Protein AF-A0A7V0QJ13-F1 (afdb_monomer_lite)

Sequence (81 aa):
MGIKNDELREKWLAIPYETRLIAAQFIFRELCEHAKRSGTFRYLIYERLGFYLDAYSPLYIAGGLDISNEFKLKKQRSHRG

Structure (mmCIF, N/CA/C/O backbone):
data_AF-A0A7V0QJ13-F1
#
_entry.id   AF-A0A7V0QJ13-F1
#
loop_
_atom_site.group_PDB
_atom_site.id
_atom_site.type_symbol
_atom_site.label_atom_id
_atom_site.label_alt_id
_atom_site.label_comp_id
_atom_site.label_asym_id
_atom_site.label_entity_id
_atom_site.label_seq_id
_atom_site.pdbx_PDB_ins_code
_atom_site.Cartn_x
_atom_site.Cartn_y
_atom_site.Cartn_z
_atom_site.occupancy
_atom_site.B_iso_or_equiv
_atom_site.auth_seq_id
_atom_site.auth_comp_id
_atom_site.auth_asym_id
_atom_site.auth_atom_id
_atom_site.pdbx_PDB_model_num
ATOM 1 N N . MET A 1 1 ? 20.404 -1.692 5.065 1.00 49.06 1 MET A N 1
ATOM 2 C CA . MET A 1 1 ? 20.413 -1.454 3.606 1.00 49.06 1 MET A CA 1
ATOM 3 C C . MET A 1 1 ? 19.028 -0.941 3.242 1.00 49.06 1 MET A C 1
ATOM 5 O O . MET A 1 1 ? 18.090 -1.723 3.270 1.00 49.06 1 MET A O 1
ATOM 9 N N . GLY A 1 2 ? 18.864 0.372 3.073 1.00 58.00 2 GLY A N 1
ATOM 10 C CA . GLY A 1 2 ? 17.595 0.949 2.616 1.00 58.00 2 GLY A CA 1
ATOM 11 C C . GLY A 1 2 ? 17.533 0.867 1.096 1.00 58.00 2 GLY A C 1
ATOM 12 O O . GLY A 1 2 ? 18.540 1.141 0.442 1.00 58.00 2 GLY A O 1
ATOM 13 N N . ILE A 1 3 ? 16.391 0.463 0.542 1.00 61.34 3 ILE A N 1
ATOM 14 C CA . ILE A 1 3 ? 16.150 0.562 -0.901 1.00 61.34 3 ILE A CA 1
ATOM 15 C C . ILE A 1 3 ? 16.255 2.049 -1.248 1.00 61.34 3 ILE A C 1
ATOM 17 O O . ILE A 1 3 ? 15.563 2.872 -0.649 1.00 61.34 3 ILE A O 1
ATOM 21 N N . LYS A 1 4 ? 17.159 2.418 -2.160 1.00 66.94 4 LYS A N 1
ATOM 22 C CA . LYS A 1 4 ? 17.246 3.805 -2.633 1.00 66.94 4 LYS A CA 1
ATOM 23 C C . LYS A 1 4 ? 15.941 4.118 -3.369 1.00 66.94 4 LYS A C 1
ATOM 25 O O . LYS A 1 4 ? 15.484 3.283 -4.145 1.00 66.94 4 LYS A O 1
ATOM 30 N N . ASN A 1 5 ? 15.348 5.292 -3.134 1.00 67.31 5 ASN A N 1
ATOM 31 C CA . ASN A 1 5 ? 14.067 5.699 -3.739 1.00 67.31 5 ASN A CA 1
ATOM 32 C C . ASN A 1 5 ? 14.001 5.450 -5.259 1.00 67.31 5 ASN A C 1
ATOM 34 O O . ASN A 1 5 ? 12.940 5.112 -5.784 1.00 67.31 5 ASN A O 1
ATOM 38 N N . ASP A 1 6 ? 15.142 5.545 -5.940 1.00 79.31 6 ASP A N 1
ATOM 39 C CA . ASP A 1 6 ? 15.267 5.302 -7.375 1.00 79.31 6 ASP A CA 1
ATOM 40 C C . ASP A 1 6 ? 15.020 3.830 -7.758 1.00 79.31 6 ASP A C 1
ATOM 42 O O . ASP A 1 6 ? 14.257 3.570 -8.684 1.00 79.31 6 ASP A O 1
ATOM 46 N N . GLU A 1 7 ? 15.536 2.858 -6.994 1.00 88.56 7 GLU A N 1
ATOM 47 C CA . GLU A 1 7 ? 15.348 1.422 -7.273 1.00 88.56 7 GLU A CA 1
ATOM 48 C C . GLU A 1 7 ? 13.881 0.997 -7.086 1.00 88.56 7 GLU A C 1
ATOM 50 O O . GLU A 1 7 ? 13.333 0.233 -7.883 1.00 88.56 7 GLU A O 1
ATOM 55 N N . LEU A 1 8 ? 13.211 1.511 -6.047 1.00 88.50 8 LEU A N 1
ATOM 56 C CA . LEU A 1 8 ? 11.789 1.232 -5.820 1.00 88.50 8 LEU A CA 1
ATOM 57 C C . LEU A 1 8 ? 10.936 1.799 -6.960 1.00 88.50 8 LEU A C 1
ATOM 59 O O . LEU A 1 8 ? 10.017 1.133 -7.441 1.00 88.50 8 LEU A O 1
ATOM 63 N N . ARG A 1 9 ? 11.263 3.011 -7.423 1.00 89.81 9 ARG A N 1
ATOM 64 C CA . ARG A 1 9 ? 10.576 3.666 -8.539 1.00 89.81 9 ARG A CA 1
ATOM 65 C C . ARG A 1 9 ? 10.799 2.931 -9.857 1.00 89.81 9 ARG A C 1
ATOM 67 O O . ARG A 1 9 ? 9.841 2.753 -10.606 1.00 89.81 9 ARG A O 1
ATOM 74 N N . GLU A 1 10 ? 12.020 2.490 -10.136 1.00 94.62 10 GLU A N 1
ATOM 75 C CA . GLU A 1 10 ? 12.346 1.692 -11.321 1.00 94.62 10 GLU A CA 1
ATOM 76 C C . GLU A 1 10 ? 11.572 0.372 -11.335 1.00 94.62 10 GLU A C 1
ATOM 78 O O . GLU A 1 10 ? 10.873 0.079 -12.308 1.00 94.62 10 GLU A O 1
ATOM 83 N N . LYS A 1 11 ? 11.602 -0.384 -10.228 1.00 94.00 11 LYS A N 1
ATOM 84 C CA . LYS A 1 11 ? 10.847 -1.640 -10.098 1.00 94.00 11 LYS A CA 1
ATOM 85 C C . LYS A 1 11 ? 9.345 -1.424 -10.218 1.00 94.00 11 LYS A C 1
ATOM 87 O O . LYS A 1 11 ? 8.674 -2.219 -10.866 1.00 94.00 11 LYS A O 1
ATOM 92 N N . TRP A 1 12 ? 8.815 -0.342 -9.645 1.00 94.62 12 TRP A N 1
ATOM 93 C CA . TRP A 1 12 ? 7.413 0.023 -9.822 1.00 94.62 12 TRP A CA 1
ATOM 94 C C . TRP A 1 12 ? 7.098 0.261 -11.300 1.00 94.62 12 TRP A C 1
ATOM 96 O O . TRP A 1 12 ? 6.181 -0.352 -11.834 1.00 94.62 12 TRP A O 1
ATOM 106 N N . LEU A 1 13 ? 7.873 1.091 -12.000 1.00 95.62 13 LEU A N 1
ATOM 107 C CA . LEU A 1 13 ? 7.624 1.407 -13.410 1.00 95.62 13 LEU A CA 1
ATOM 108 C C . LEU A 1 13 ? 7.772 0.202 -14.351 1.00 95.62 13 LEU A C 1
ATOM 110 O O . LEU A 1 13 ? 7.094 0.180 -15.379 1.00 95.62 13 LEU A O 1
ATOM 114 N N . ALA A 1 14 ? 8.583 -0.793 -13.984 1.00 97.12 14 ALA A N 1
ATOM 115 C CA . ALA A 1 14 ? 8.702 -2.058 -14.707 1.00 97.12 14 ALA A CA 1
ATOM 116 C C . ALA A 1 14 ? 7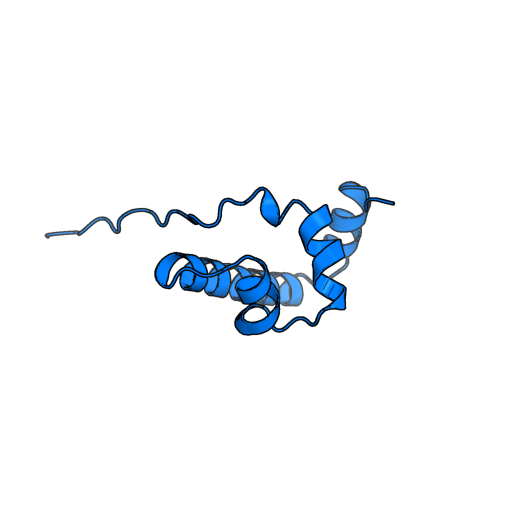.434 -2.933 -14.628 1.00 97.12 14 ALA A C 1
ATOM 118 O O . ALA A 1 14 ? 7.225 -3.791 -15.485 1.00 97.12 14 ALA A O 1
ATOM 119 N N . ILE A 1 15 ? 6.563 -2.717 -13.635 1.00 97.88 15 ILE A N 1
ATOM 120 C CA . ILE A 1 15 ? 5.267 -3.399 -13.551 1.00 97.88 15 ILE A CA 1
ATOM 121 C C . ILE A 1 15 ? 4.333 -2.826 -14.637 1.00 97.88 15 ILE A C 1
ATOM 123 O O . ILE A 1 15 ? 4.222 -1.594 -14.755 1.00 97.88 15 ILE A O 1
ATOM 127 N N . PRO A 1 16 ? 3.606 -3.678 -15.394 1.00 98.38 16 PRO A N 1
ATOM 128 C CA . PRO A 1 16 ? 2.614 -3.231 -16.366 1.00 98.38 16 PRO A CA 1
ATOM 129 C C . PRO A 1 16 ? 1.638 -2.212 -15.777 1.00 98.38 16 PRO A C 1
ATOM 131 O O . PRO A 1 16 ? 1.228 -2.311 -14.617 1.00 98.38 16 PRO A O 1
ATOM 134 N N . TYR A 1 17 ? 1.265 -1.224 -16.590 1.00 97.69 17 TYR A N 1
ATOM 135 C CA . TYR A 1 17 ? 0.424 -0.111 -16.152 1.00 97.69 17 TYR A CA 1
ATOM 136 C C . TYR A 1 17 ? -0.879 -0.584 -15.494 1.00 97.69 17 TYR A C 1
ATOM 138 O O . TYR A 1 17 ? -1.222 -0.110 -14.413 1.00 97.69 17 TYR A O 1
ATOM 146 N N . GLU A 1 18 ? -1.568 -1.550 -16.104 1.00 98.00 18 GLU A N 1
ATOM 147 C CA . GLU A 1 18 ? -2.837 -2.080 -15.595 1.00 98.00 18 GLU A CA 1
ATOM 148 C C . GLU A 1 18 ? -2.678 -2.716 -14.209 1.00 98.00 18 GLU A C 1
ATOM 150 O O . GLU A 1 18 ? -3.435 -2.402 -13.291 1.00 98.00 18 GLU A O 1
ATOM 155 N N . THR A 1 19 ? -1.635 -3.526 -14.011 1.00 98.31 19 THR A N 1
ATOM 156 C CA . THR A 1 19 ? -1.331 -4.149 -12.716 1.00 98.31 19 THR A CA 1
ATOM 157 C C . THR A 1 19 ? -1.032 -3.102 -11.647 1.00 98.31 19 THR A C 1
ATOM 159 O O . THR A 1 19 ? -1.554 -3.185 -10.535 1.00 98.31 19 THR A O 1
ATOM 162 N N . ARG A 1 20 ? -0.240 -2.073 -11.978 1.00 97.75 20 ARG A N 1
ATOM 163 C CA . ARG A 1 20 ? 0.012 -0.953 -11.060 1.00 97.75 20 ARG A CA 1
ATOM 164 C C . ARG A 1 20 ? -1.257 -0.199 -10.702 1.00 97.75 20 ARG A C 1
ATOM 166 O O . ARG A 1 20 ? -1.434 0.175 -9.545 1.00 97.75 20 ARG A O 1
ATOM 173 N N . LEU A 1 21 ? -2.119 0.044 -11.685 1.00 97.94 21 LEU A N 1
ATOM 174 C CA . LEU A 1 21 ? -3.370 0.763 -11.493 1.00 97.94 21 LEU A CA 1
ATOM 175 C C . LEU A 1 21 ? -4.319 -0.022 -10.577 1.00 97.94 21 LEU A C 1
ATOM 177 O O . LEU A 1 21 ? -4.909 0.567 -9.674 1.00 97.94 21 LEU A O 1
ATOM 181 N N . ILE A 1 22 ? -4.433 -1.338 -10.758 1.00 98.38 22 ILE A N 1
ATOM 182 C CA . ILE A 1 22 ? -5.223 -2.212 -9.878 1.00 98.38 22 ILE A CA 1
ATOM 183 C C . ILE A 1 22 ? -4.645 -2.213 -8.456 1.00 98.38 22 ILE A C 1
ATOM 185 O O . ILE A 1 22 ? -5.383 -2.005 -7.492 1.00 98.38 22 ILE A O 1
ATOM 189 N N . ALA A 1 23 ? -3.326 -2.376 -8.315 1.00 96.94 23 ALA A N 1
ATOM 190 C CA . ALA A 1 23 ? -2.661 -2.358 -7.013 1.00 96.94 23 ALA A CA 1
ATOM 191 C C . ALA A 1 23 ? -2.862 -1.018 -6.284 1.00 96.94 23 ALA A C 1
ATOM 193 O O . ALA A 1 23 ? -3.218 -0.998 -5.107 1.00 96.94 23 ALA A O 1
ATOM 194 N N . ALA A 1 24 ? -2.707 0.107 -6.988 1.00 96.31 24 ALA A N 1
ATOM 195 C CA . ALA A 1 24 ? -2.919 1.437 -6.423 1.00 96.31 24 ALA A CA 1
ATOM 196 C C . ALA A 1 24 ? -4.380 1.664 -5.996 1.00 96.31 24 ALA A C 1
ATOM 198 O O . ALA A 1 24 ? -4.616 2.193 -4.911 1.00 96.31 24 ALA A O 1
ATOM 199 N N . GLN A 1 25 ? -5.358 1.229 -6.804 1.00 97.44 25 GLN A N 1
ATOM 200 C CA . GLN A 1 25 ? -6.781 1.290 -6.444 1.00 97.44 25 GLN A CA 1
ATOM 201 C C . GLN A 1 25 ? -7.074 0.519 -5.153 1.00 97.44 25 GLN A C 1
ATOM 203 O O . GLN A 1 25 ? -7.740 1.044 -4.258 1.00 97.44 25 GLN A O 1
ATOM 208 N N . PHE A 1 26 ? -6.553 -0.705 -5.044 1.00 96.88 26 PHE A N 1
ATOM 209 C CA . PHE A 1 26 ? -6.696 -1.524 -3.845 1.00 96.88 26 PHE A CA 1
ATOM 210 C C . PHE A 1 26 ? -6.074 -0.841 -2.621 1.00 96.88 26 PHE A C 1
ATOM 212 O O . PHE A 1 26 ? -6.764 -0.635 -1.623 1.00 96.88 26 PHE A O 1
ATOM 219 N N . ILE A 1 27 ? -4.813 -0.406 -2.721 1.00 93.88 27 ILE A N 1
ATOM 220 C CA . ILE A 1 27 ? -4.106 0.270 -1.626 1.00 93.88 27 ILE A CA 1
ATOM 221 C C . ILE A 1 27 ? -4.887 1.506 -1.173 1.00 93.88 27 ILE A C 1
ATOM 223 O O . ILE A 1 27 ? -5.153 1.659 0.015 1.00 93.88 27 ILE A O 1
ATOM 227 N N . PHE A 1 28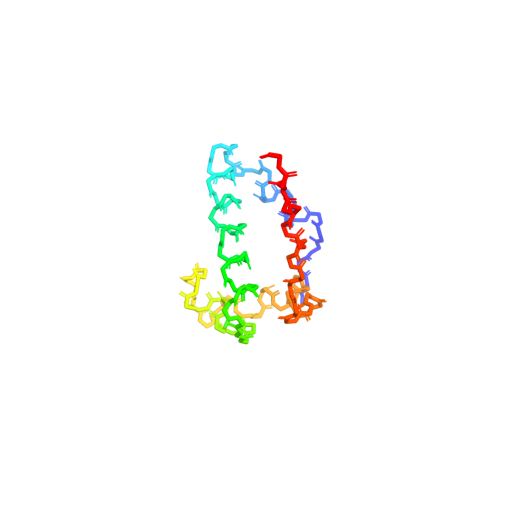 ? -5.319 2.371 -2.095 1.00 92.19 28 PHE A N 1
ATOM 228 C CA . PHE A 1 28 ? -6.066 3.581 -1.740 1.00 92.19 28 PHE A CA 1
ATOM 229 C C . PHE A 1 28 ? -7.376 3.270 -1.016 1.00 92.19 28 PHE A C 1
ATOM 231 O O . PHE A 1 28 ? -7.711 3.958 -0.048 1.00 92.19 28 PHE A O 1
ATOM 238 N N . ARG A 1 29 ? -8.099 2.228 -1.442 1.00 93.00 29 ARG A N 1
ATOM 239 C CA . ARG A 1 29 ? -9.321 1.782 -0.767 1.00 93.00 29 ARG A CA 1
ATOM 240 C C . ARG A 1 29 ? -9.031 1.345 0.667 1.00 93.00 29 ARG A C 1
ATOM 242 O O . ARG A 1 29 ? -9.699 1.820 1.583 1.00 93.00 29 ARG A O 1
ATOM 249 N N . GLU A 1 30 ? -8.028 0.496 0.869 1.00 92.00 30 GLU A N 1
ATOM 250 C CA . GLU A 1 30 ? -7.690 -0.025 2.197 1.00 92.00 30 GLU A CA 1
ATOM 251 C C . GLU A 1 30 ? -7.146 1.059 3.132 1.00 92.00 30 GLU A C 1
ATOM 253 O O . GLU A 1 30 ? -7.496 1.077 4.313 1.00 92.00 30 GLU A O 1
ATOM 258 N N . LEU A 1 31 ? -6.375 2.020 2.610 1.00 87.81 31 LEU A N 1
ATOM 259 C CA . LEU A 1 31 ? -5.957 3.207 3.361 1.00 87.81 31 LEU A CA 1
ATOM 260 C C . LEU A 1 31 ? -7.167 4.043 3.802 1.00 87.81 31 LEU A C 1
ATOM 262 O O . LEU A 1 31 ? -7.257 4.436 4.965 1.00 87.81 31 LEU A O 1
ATOM 266 N N . CYS A 1 32 ? -8.133 4.277 2.908 1.00 87.31 32 CYS A N 1
ATOM 267 C CA . CYS A 1 32 ? -9.363 4.994 3.248 1.00 87.31 32 CYS A CA 1
ATOM 268 C C . CYS A 1 32 ? -10.222 4.242 4.275 1.00 87.31 32 CYS A C 1
ATOM 270 O O . CYS A 1 32 ? -10.842 4.871 5.128 1.00 87.31 32 CYS A O 1
ATOM 272 N N . GLU A 1 33 ? -10.288 2.914 4.219 1.00 87.12 33 GLU A N 1
ATOM 273 C CA . GLU A 1 33 ? -11.007 2.123 5.225 1.00 87.12 33 GLU A CA 1
ATOM 274 C C . GLU A 1 33 ? -10.275 2.093 6.570 1.00 87.12 33 GLU A C 1
ATOM 276 O O . GLU A 1 33 ? -10.916 2.186 7.621 1.00 87.12 33 GLU A O 1
ATOM 281 N N . HIS A 1 34 ? -8.942 2.025 6.557 1.00 86.62 34 HIS A N 1
ATOM 282 C CA . HIS A 1 34 ? -8.119 2.147 7.757 1.00 86.62 34 HIS A CA 1
ATOM 283 C C . HIS A 1 34 ? -8.336 3.500 8.441 1.00 86.62 34 HIS A C 1
ATOM 285 O O . HIS A 1 34 ? -8.559 3.551 9.647 1.00 86.62 34 HIS A O 1
ATOM 291 N N . ALA A 1 35 ? -8.392 4.576 7.656 1.00 83.38 35 ALA A N 1
ATOM 292 C CA . ALA A 1 35 ? -8.707 5.921 8.121 1.00 83.38 35 ALA A CA 1
ATOM 293 C C . ALA A 1 35 ? -10.054 6.017 8.857 1.00 83.38 35 ALA A C 1
ATOM 295 O O . ALA A 1 35 ? -10.172 6.707 9.866 1.00 83.38 35 ALA A O 1
ATOM 296 N N . LYS A 1 36 ? -11.088 5.327 8.352 1.00 84.25 36 LYS A N 1
ATOM 297 C CA . LYS A 1 36 ? -12.441 5.348 8.938 1.00 84.25 36 LYS A CA 1
ATOM 298 C C . LYS A 1 36 ? -12.538 4.535 10.220 1.00 84.25 36 LYS A C 1
ATOM 300 O O . LYS A 1 36 ? -13.249 4.927 11.138 1.00 84.25 36 LYS A O 1
ATOM 305 N N . ARG A 1 37 ? -11.902 3.362 10.243 1.00 82.44 37 ARG A N 1
ATOM 306 C CA . ARG A 1 37 ? -12.077 2.364 11.311 1.00 82.44 37 ARG A CA 1
ATOM 307 C C . ARG A 1 37 ? -10.972 2.408 12.367 1.00 82.44 37 ARG A C 1
ATOM 309 O O . ARG A 1 37 ? -11.103 1.736 13.383 1.00 82.44 37 ARG A O 1
ATOM 316 N N . SER A 1 38 ? -9.928 3.209 12.142 1.00 77.94 38 SER A N 1
ATOM 317 C CA . SER A 1 38 ? -8.693 3.232 12.929 1.00 77.94 38 SER A CA 1
ATOM 318 C C . SER A 1 38 ? -7.985 1.863 12.965 1.00 77.94 38 SER A C 1
ATOM 320 O O . SER A 1 38 ? -8.461 0.863 12.414 1.00 77.94 38 SER A O 1
ATOM 322 N N . GLY A 1 39 ? -6.794 1.819 13.557 1.00 82.88 39 GLY A N 1
ATOM 323 C CA . GLY A 1 39 ? -5.971 0.618 13.664 1.00 82.88 39 GLY A CA 1
ATOM 324 C C . GLY A 1 39 ? -4.493 0.942 13.851 1.00 82.88 39 GLY A C 1
ATOM 325 O O . GLY A 1 39 ? -4.080 2.097 13.829 1.00 82.88 39 GLY A O 1
ATOM 326 N N . THR A 1 40 ? -3.685 -0.097 14.052 1.00 87.06 40 THR A N 1
ATOM 327 C CA . THR A 1 40 ? -2.223 0.039 14.088 1.00 87.06 40 THR A CA 1
ATOM 328 C C . THR A 1 40 ? -1.634 -0.129 12.691 1.00 87.06 40 THR A C 1
ATOM 330 O O . THR A 1 40 ? -2.225 -0.784 11.830 1.00 87.06 40 THR A O 1
ATOM 333 N N . PHE A 1 41 ? -0.412 0.358 12.485 1.00 85.50 41 PHE A N 1
ATOM 334 C CA . PHE A 1 41 ? 0.346 0.095 11.260 1.00 85.50 41 PHE A CA 1
ATOM 335 C C . PHE A 1 41 ? 0.462 -1.408 10.934 1.00 85.50 41 PHE A C 1
ATOM 337 O O . PHE A 1 41 ? 0.293 -1.814 9.789 1.00 85.50 41 PHE A O 1
ATOM 344 N N . ARG A 1 42 ? 0.646 -2.269 11.947 1.00 90.31 42 ARG A N 1
ATOM 345 C CA . ARG A 1 42 ? 0.656 -3.734 11.761 1.00 90.31 42 ARG A CA 1
ATOM 346 C C . ARG A 1 42 ? -0.689 -4.265 11.265 1.00 90.31 42 ARG A C 1
ATOM 348 O O . ARG A 1 42 ? -0.715 -5.100 10.372 1.00 90.31 42 ARG A O 1
ATOM 355 N N . TYR A 1 43 ? -1.792 -3.750 11.806 1.00 90.56 43 TYR A N 1
ATOM 356 C CA . TYR A 1 43 ? -3.136 -4.112 11.356 1.00 90.56 43 TYR A CA 1
ATOM 357 C C . TYR A 1 43 ? -3.383 -3.693 9.899 1.00 90.56 43 TYR A C 1
ATOM 359 O O . TYR A 1 43 ? -3.966 -4.451 9.131 1.00 90.56 43 TYR A O 1
ATOM 367 N N . LEU A 1 44 ? -2.900 -2.515 9.484 1.00 89.94 44 LEU A N 1
ATOM 368 C CA . LEU A 1 44 ? -2.953 -2.103 8.079 1.00 89.94 44 LEU A CA 1
ATOM 369 C C . LEU A 1 44 ? -2.227 -3.106 7.167 1.00 89.94 44 LEU A C 1
ATOM 371 O O . LEU A 1 44 ? -2.783 -3.514 6.152 1.00 89.94 44 LEU A O 1
ATOM 375 N N . ILE A 1 45 ? -1.012 -3.513 7.535 1.00 92.62 45 ILE A N 1
ATOM 376 C CA . ILE A 1 45 ? -0.188 -4.407 6.712 1.00 92.62 45 ILE A CA 1
ATOM 377 C C . ILE A 1 45 ? -0.799 -5.807 6.624 1.00 92.62 45 ILE A C 1
ATOM 379 O O . ILE A 1 45 ? -0.990 -6.321 5.522 1.00 92.6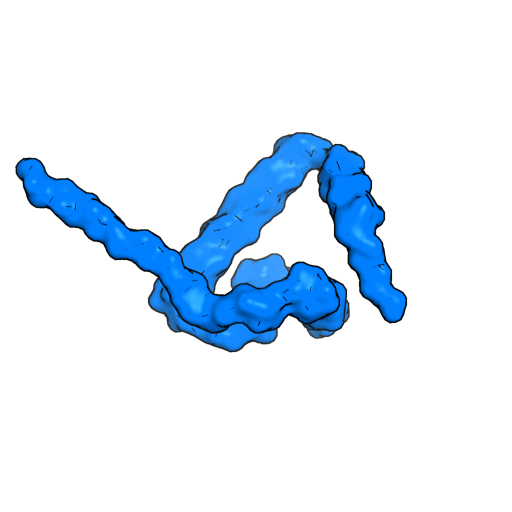2 45 ILE A O 1
ATOM 383 N N . TYR A 1 46 ? -1.091 -6.422 7.770 1.00 93.75 46 TYR A N 1
ATOM 384 C CA . TYR A 1 46 ? -1.416 -7.847 7.815 1.00 93.75 46 TYR A CA 1
ATOM 385 C C . TYR A 1 46 ? -2.873 -8.127 7.465 1.00 93.75 46 TYR A C 1
ATOM 387 O O . TYR A 1 46 ? -3.16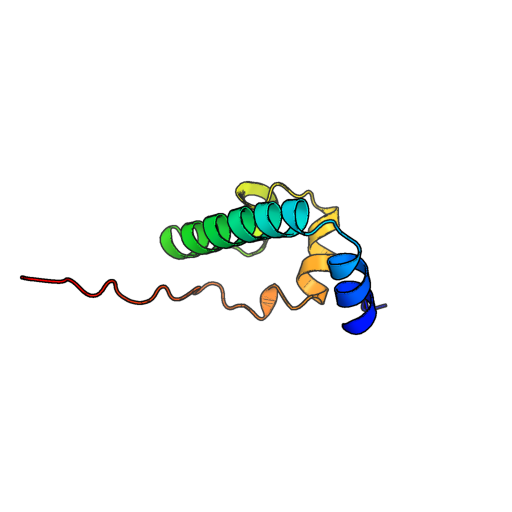1 -9.025 6.684 1.00 93.75 46 TYR A O 1
ATOM 395 N N . GLU A 1 47 ? -3.792 -7.323 7.995 1.00 91.50 47 GLU A N 1
ATOM 396 C CA . GLU A 1 47 ? -5.224 -7.614 7.886 1.00 91.50 47 GLU A CA 1
ATOM 397 C C . GLU A 1 47 ? -5.868 -6.931 6.678 1.00 91.50 47 GLU A C 1
ATOM 399 O O . GLU A 1 47 ? -6.811 -7.462 6.100 1.00 91.50 47 GLU A O 1
ATOM 404 N N . ARG A 1 48 ? -5.383 -5.747 6.278 1.00 90.31 48 ARG A N 1
ATOM 405 C CA . ARG A 1 48 ? -5.993 -4.993 5.168 1.00 90.31 48 ARG A CA 1
ATOM 406 C C . ARG A 1 48 ? -5.258 -5.181 3.854 1.00 90.31 48 ARG A C 1
ATOM 408 O O . ARG A 1 48 ? -5.877 -5.514 2.851 1.00 90.31 48 ARG A O 1
ATOM 415 N N . LEU A 1 49 ? -3.943 -4.969 3.854 1.00 93.38 49 LEU A N 1
ATOM 416 C CA . LEU A 1 49 ? -3.132 -5.129 2.647 1.00 93.38 49 LEU A CA 1
ATOM 417 C C . LEU A 1 49 ? -2.837 -6.602 2.322 1.00 93.38 49 LEU A C 1
ATOM 419 O O . LEU A 1 49 ? -2.462 -6.896 1.191 1.00 93.38 49 LEU A O 1
ATOM 423 N N . GLY A 1 50 ? -3.042 -7.513 3.282 1.00 94.50 50 GLY A N 1
ATOM 424 C CA . GLY A 1 50 ? -2.923 -8.959 3.083 1.00 94.50 50 GLY A CA 1
ATOM 425 C C . GLY A 1 50 ? -1.482 -9.467 3.023 1.00 94.50 50 GLY A C 1
ATOM 426 O O . GLY A 1 50 ? -1.225 -10.506 2.420 1.00 94.50 50 GLY A O 1
ATOM 427 N N . PHE A 1 51 ? -0.534 -8.730 3.606 1.00 96.06 51 PHE A N 1
ATOM 428 C CA . PHE A 1 51 ? 0.863 -9.152 3.681 1.00 96.06 51 PHE A CA 1
ATOM 429 C C . PHE A 1 51 ? 1.161 -9.969 4.944 1.00 96.06 51 PHE A C 1
ATOM 431 O O . PHE A 1 51 ? 0.384 -9.996 5.895 1.00 96.06 51 PHE A O 1
ATOM 438 N N . TYR A 1 52 ? 2.340 -10.589 4.979 1.00 95.38 52 TYR A N 1
ATOM 439 C CA . TYR A 1 52 ? 2.826 -11.344 6.129 1.00 95.38 52 TYR A CA 1
ATOM 440 C C . TYR A 1 52 ? 3.909 -10.573 6.899 1.00 95.38 52 TYR A C 1
ATOM 442 O O . TYR A 1 52 ? 4.222 -9.416 6.607 1.00 95.38 52 TYR A O 1
ATOM 450 N N . LEU A 1 53 ? 4.461 -11.210 7.938 1.00 93.31 53 LEU A N 1
ATOM 451 C CA . LEU A 1 53 ? 5.435 -10.612 8.862 1.00 93.31 53 LEU A CA 1
ATOM 452 C C . LEU A 1 53 ? 6.692 -10.066 8.163 1.00 93.31 53 LEU A C 1
ATOM 454 O O . LEU A 1 53 ? 7.304 -9.114 8.649 1.00 93.31 53 LEU A O 1
ATOM 458 N N . ASP A 1 54 ? 7.065 -10.643 7.024 1.00 95.31 54 ASP A N 1
ATOM 459 C CA . ASP A 1 54 ? 8.206 -10.240 6.201 1.00 95.31 54 ASP A CA 1
ATOM 460 C C . ASP A 1 54 ? 8.044 -8.841 5.587 1.00 95.31 54 ASP A C 1
ATOM 462 O O . ASP A 1 54 ? 9.035 -8.136 5.388 1.00 95.31 54 ASP A O 1
ATOM 466 N N . ALA A 1 55 ? 6.808 -8.390 5.364 1.00 94.38 55 ALA A N 1
ATOM 467 C CA . ALA A 1 55 ? 6.518 -7.075 4.804 1.00 94.38 55 ALA A CA 1
ATOM 468 C C . ALA A 1 55 ? 6.670 -5.924 5.810 1.00 94.38 55 ALA A C 1
ATOM 470 O O . ALA A 1 55 ? 6.756 -4.765 5.399 1.00 94.38 55 ALA A O 1
ATOM 471 N N . TYR A 1 56 ? 6.744 -6.204 7.117 1.00 91.44 56 TYR A N 1
ATOM 472 C CA . TYR A 1 56 ? 6.822 -5.151 8.134 1.00 91.44 56 TYR A CA 1
ATOM 473 C C . TYR A 1 56 ? 8.050 -4.261 7.959 1.00 91.44 56 TYR A C 1
ATOM 475 O O . TYR A 1 56 ? 7.931 -3.040 7.909 1.00 91.44 56 TYR A O 1
ATOM 483 N N . SER A 1 57 ? 9.234 -4.871 7.862 1.00 91.31 57 SER A N 1
ATOM 484 C CA . SER A 1 57 ? 10.495 -4.129 7.784 1.00 91.31 57 SER A CA 1
ATOM 485 C C . SER A 1 57 ? 10.619 -3.325 6.478 1.00 91.31 57 SER A C 1
ATOM 487 O O . SER A 1 57 ? 10.880 -2.124 6.561 1.00 91.31 57 SER A O 1
ATOM 489 N N . PRO A 1 58 ? 10.343 -3.890 5.282 1.00 91.25 58 PRO A N 1
ATOM 490 C CA . PRO A 1 58 ? 10.329 -3.119 4.039 1.00 91.25 58 PRO A CA 1
ATOM 491 C C . PRO A 1 58 ? 9.365 -1.926 4.065 1.00 91.25 58 PRO A C 1
ATOM 493 O O . PRO A 1 58 ? 9.749 -0.828 3.666 1.00 91.25 58 PRO A O 1
ATOM 496 N N . LEU A 1 59 ? 8.138 -2.111 4.569 1.00 89.81 59 LEU A N 1
ATOM 497 C CA . LEU A 1 59 ? 7.130 -1.045 4.618 1.00 89.81 59 LEU A CA 1
ATOM 498 C C . LEU A 1 59 ? 7.439 0.007 5.691 1.00 89.81 59 LEU A C 1
ATOM 500 O O . LEU A 1 59 ? 7.170 1.188 5.483 1.00 89.81 59 LEU A O 1
ATOM 504 N N . TYR A 1 60 ? 8.045 -0.395 6.811 1.00 86.81 60 TYR A N 1
ATOM 505 C CA . TYR A 1 60 ? 8.588 0.527 7.810 1.00 86.81 60 TYR A CA 1
ATOM 506 C C . TYR A 1 60 ? 9.682 1.406 7.193 1.00 86.81 60 TYR A C 1
ATOM 508 O O . TYR A 1 60 ? 9.622 2.628 7.295 1.00 86.81 60 TYR A O 1
ATOM 516 N N . ILE A 1 61 ? 10.666 0.790 6.524 1.00 87.19 61 ILE A N 1
ATOM 517 C CA . ILE A 1 61 ? 11.812 1.488 5.917 1.00 87.19 61 ILE A CA 1
ATOM 518 C C . ILE A 1 61 ? 11.355 2.434 4.802 1.00 87.19 61 ILE A C 1
ATOM 520 O O . ILE A 1 61 ? 11.950 3.491 4.620 1.00 87.19 61 ILE A O 1
ATOM 524 N N . ALA A 1 62 ? 10.281 2.086 4.093 1.00 85.44 62 ALA A N 1
ATOM 525 C CA . ALA A 1 62 ? 9.658 2.935 3.082 1.00 85.44 62 ALA A CA 1
ATOM 526 C C . ALA A 1 62 ? 8.899 4.154 3.659 1.00 85.44 62 ALA A C 1
ATOM 528 O O . ALA A 1 62 ? 8.230 4.858 2.906 1.00 85.44 62 ALA A O 1
ATOM 529 N N . GLY A 1 63 ? 8.974 4.404 4.973 1.00 81.88 63 GLY A N 1
ATOM 530 C CA . GLY A 1 63 ? 8.324 5.540 5.635 1.00 81.88 63 GLY A CA 1
ATOM 531 C C . GLY A 1 63 ? 6.876 5.273 6.051 1.00 81.88 63 GLY A C 1
ATOM 532 O O . GLY A 1 63 ? 6.136 6.203 6.358 1.00 81.88 63 GLY A O 1
ATOM 533 N N . GLY A 1 64 ? 6.430 4.012 6.083 1.00 79.06 64 GLY A N 1
ATOM 534 C CA . GLY A 1 64 ? 5.045 3.677 6.426 1.00 79.06 64 GLY A CA 1
ATOM 535 C C . GLY A 1 64 ? 4.622 4.096 7.841 1.00 79.06 64 GLY A C 1
ATOM 536 O O . GLY A 1 64 ? 3.441 4.355 8.054 1.00 79.06 64 GLY A O 1
ATOM 537 N N . LEU A 1 65 ? 5.567 4.217 8.784 1.00 73.00 65 LEU A N 1
ATOM 538 C CA . LEU A 1 65 ? 5.303 4.767 10.122 1.00 73.00 65 LEU A CA 1
ATOM 539 C C . LEU A 1 65 ? 5.276 6.298 10.183 1.00 73.00 65 LEU A C 1
ATOM 541 O O . LEU A 1 65 ? 4.722 6.841 11.138 1.00 73.00 65 LEU A O 1
ATOM 545 N N . ASP A 1 66 ? 5.851 6.987 9.196 1.00 68.06 66 ASP A N 1
ATOM 546 C CA . ASP A 1 66 ? 5.811 8.454 9.131 1.00 68.06 66 ASP A CA 1
ATOM 547 C C . ASP A 1 66 ? 4.420 8.947 8.715 1.00 68.06 66 ASP A C 1
ATOM 549 O O . ASP A 1 66 ? 4.031 10.088 8.980 1.00 68.06 66 ASP A O 1
ATOM 553 N N . ILE A 1 67 ? 3.628 8.064 8.100 1.00 64.62 67 ILE A N 1
ATOM 554 C CA . ILE A 1 67 ? 2.200 8.275 7.933 1.00 64.62 67 ILE A CA 1
ATOM 555 C C . ILE A 1 67 ? 1.562 8.120 9.313 1.00 64.62 67 ILE A C 1
ATOM 557 O O . ILE A 1 67 ? 1.420 7.009 9.825 1.00 64.62 67 ILE A O 1
ATOM 561 N N . SER A 1 68 ? 1.183 9.240 9.935 1.00 54.72 68 SER A N 1
ATOM 562 C CA . SER A 1 68 ? 0.500 9.191 11.226 1.00 54.72 68 SER A CA 1
ATOM 563 C C . SER A 1 68 ? -0.733 8.284 11.129 1.00 54.72 68 SER A C 1
ATOM 565 O O . SER A 1 68 ? -1.455 8.298 10.126 1.00 54.72 68 SER A O 1
ATOM 567 N N . ASN A 1 69 ? -1.018 7.530 12.197 1.00 53.69 69 ASN A N 1
ATOM 568 C CA . ASN A 1 69 ? -2.219 6.684 12.312 1.00 53.69 69 ASN A CA 1
ATOM 569 C C . ASN A 1 69 ? -3.540 7.455 12.079 1.00 53.69 69 ASN A C 1
ATOM 571 O O . ASN A 1 69 ? -4.617 6.8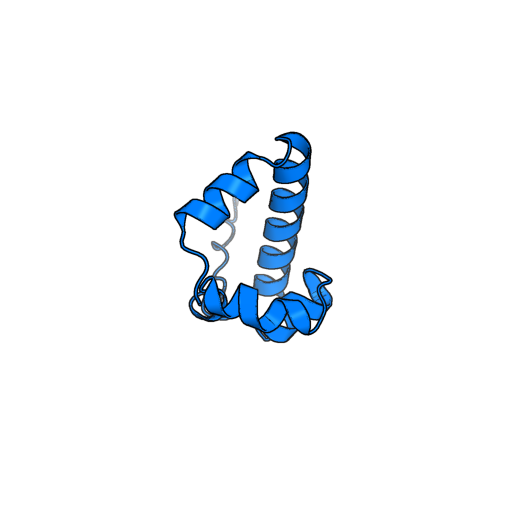68 12.090 1.00 53.69 69 ASN A O 1
ATOM 575 N N . GLU A 1 70 ? -3.488 8.777 11.912 1.00 55.12 70 GLU A N 1
ATOM 576 C CA . GLU A 1 70 ? -4.650 9.641 11.831 1.00 55.12 70 GLU A CA 1
ATOM 577 C C . GLU A 1 70 ? -5.259 9.777 10.438 1.00 55.12 70 GLU A C 1
ATOM 579 O O . GLU A 1 70 ? -6.252 10.494 10.379 1.00 55.12 70 GLU A O 1
ATOM 584 N N . PHE A 1 71 ? -4.692 9.182 9.365 1.00 62.62 71 PHE A N 1
ATOM 585 C CA . PHE A 1 71 ? -5.169 9.259 7.961 1.00 62.62 71 PHE A CA 1
ATOM 586 C C . PHE A 1 71 ? -6.403 10.172 7.795 1.00 62.62 71 PHE A C 1
ATOM 588 O O . PHE A 1 71 ? -7.549 9.725 7.806 1.00 62.62 71 PHE A O 1
ATOM 595 N N . LYS A 1 72 ? -6.202 11.496 7.762 1.00 60.44 72 LYS A N 1
ATOM 596 C CA . LYS A 1 72 ? -7.334 12.422 7.919 1.00 60.44 72 LYS A CA 1
ATOM 597 C C . LYS A 1 72 ? -8.108 12.499 6.613 1.00 60.44 72 LYS A C 1
ATOM 599 O O . LYS A 1 72 ? -7.680 13.156 5.664 1.00 60.44 72 LYS A O 1
ATOM 604 N N . LEU A 1 73 ? -9.266 11.845 6.557 1.00 62.72 73 LEU A N 1
ATOM 605 C CA . LEU A 1 73 ? -10.186 12.007 5.436 1.00 62.72 73 LEU A CA 1
ATOM 606 C C . LEU A 1 73 ? -10.709 13.447 5.410 1.00 62.72 73 LEU A C 1
ATOM 608 O O . LEU A 1 73 ? -11.079 14.013 6.442 1.00 62.72 73 LEU A O 1
ATOM 612 N N . LYS A 1 74 ? -10.775 14.048 4.216 1.00 67.44 74 LYS A N 1
ATOM 613 C CA . LYS A 1 74 ? -11.463 15.334 4.043 1.00 67.44 74 LYS A CA 1
ATOM 614 C C . LYS A 1 74 ? -12.908 15.159 4.522 1.00 67.44 74 LYS A C 1
ATOM 616 O O . LYS A 1 74 ? -13.580 14.229 4.079 1.00 67.44 74 LYS A O 1
ATOM 621 N N . LYS A 1 75 ? -13.396 16.055 5.394 1.00 58.84 75 LYS A N 1
ATOM 622 C CA . LYS A 1 75 ? -14.831 16.133 5.719 1.00 58.84 75 LYS A CA 1
ATOM 623 C C . LYS A 1 75 ? -15.594 16.169 4.397 1.00 58.84 75 LYS A C 1
ATOM 625 O O . LYS A 1 75 ? -15.339 17.059 3.582 1.00 58.84 75 LYS A O 1
ATOM 630 N N . GLN A 1 76 ? -16.483 15.199 4.166 1.00 59.81 76 GLN A N 1
ATOM 631 C CA . GLN A 1 76 ? -17.360 15.249 3.003 1.00 59.81 76 GLN A CA 1
ATOM 632 C C . GLN A 1 76 ? -18.063 16.605 3.014 1.00 59.81 76 GLN A C 1
ATOM 634 O O . GLN A 1 76 ? -18.671 16.995 4.014 1.00 59.81 76 GLN A O 1
ATOM 639 N N . ARG A 1 77 ? -17.941 17.351 1.913 1.00 51.31 77 ARG A N 1
ATOM 640 C CA . ARG A 1 77 ? -18.770 18.530 1.695 1.00 51.31 77 ARG A CA 1
ATOM 641 C C . ARG A 1 77 ? -20.201 18.027 1.580 1.00 51.31 77 ARG A C 1
ATOM 643 O O . ARG A 1 77 ? -20.583 17.516 0.530 1.00 51.31 77 ARG A O 1
ATOM 650 N N . SER A 1 78 ? -20.951 18.142 2.674 1.00 51.66 78 SER A N 1
ATOM 651 C CA . SER A 1 78 ? -22.406 18.041 2.677 1.00 51.66 78 SER A CA 1
ATOM 652 C C . SER A 1 78 ? -22.923 19.052 1.660 1.00 51.66 78 SER A C 1
ATOM 654 O O . SER A 1 78 ? -23.054 20.232 1.979 1.00 51.66 78 SER A O 1
ATOM 656 N N . HIS A 1 79 ? -23.191 18.609 0.435 1.00 52.16 79 HIS A N 1
ATOM 657 C CA . HIS A 1 79 ? -24.035 19.364 -0.474 1.00 52.16 79 HIS A CA 1
ATOM 658 C C . HIS A 1 79 ? -25.448 19.255 0.096 1.00 52.16 79 HIS A C 1
ATOM 660 O O . HIS A 1 79 ? -26.162 18.297 -0.171 1.00 52.16 79 HIS A O 1
ATOM 666 N N . ARG A 1 80 ? -25.807 20.203 0.970 1.00 49.84 80 ARG A N 1
ATOM 667 C CA . ARG A 1 80 ? -27.209 20.581 1.128 1.00 49.84 80 ARG A CA 1
ATOM 668 C C . ARG A 1 80 ? -27.522 21.457 -0.078 1.00 49.84 80 ARG A C 1
ATOM 670 O O . ARG A 1 80 ? -27.114 22.617 -0.100 1.00 49.84 80 ARG A O 1
ATOM 677 N N . GLY A 1 81 ? -28.128 20.845 -1.084 1.00 42.00 81 GLY A N 1
ATOM 678 C CA . GLY A 1 81 ? -28.857 21.494 -2.165 1.00 42.00 81 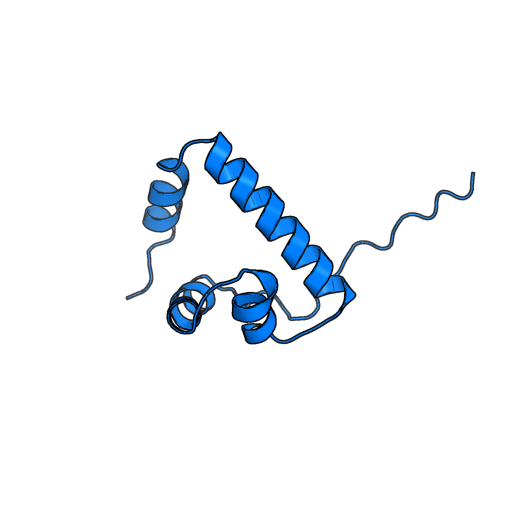GLY A CA 1
ATOM 679 C C . GLY A 1 81 ? -30.234 20.869 -2.190 1.00 42.00 81 GLY A C 1
ATOM 680 O O . GLY A 1 81 ? -30.269 19.620 -2.129 1.00 42.00 81 GLY A O 1
#

Secondary structure (DSSP, 8-state):
-PPPHHHHHHHHHHS-HHHHHHHHHHHHHHHHHHHHH---HHHIIIIIS---GGGHHHHIIIIITTS-TT--PPPP-----

Radius of gyration: 15.09 Å; chains: 1; bounding box: 49×33×30 Å

pLDDT: mean 82.39, std 15.69, range [42.0, 98.38]

Foldseek 3Di:
DFDDPVNVVVVLVVPDPVVSVVLVVQLVVLLVVCLVPFDDLVCSACVRSPDDPVVPVNCVSVCSPVPDSNSDDDDPPPPPD